Protein AF-A0A6G1BPJ6-F1 (afdb_monomer_lite)

Structure (mmCIF, N/CA/C/O backbone):
data_AF-A0A6G1BPJ6-F1
#
_entry.id   AF-A0A6G1BPJ6-F1
#
loop_
_atom_site.group_PDB
_atom_site.id
_atom_site.type_symbol
_atom_site.label_atom_id
_atom_site.label_alt_id
_atom_site.label_comp_id
_atom_site.label_asym_id
_atom_site.label_entity_id
_atom_site.label_seq_id
_atom_site.pdbx_PDB_ins_code
_atom_site.Cartn_x
_atom_site.Cartn_y
_atom_site.Cartn_z
_atom_site.occupancy
_atom_site.B_iso_or_equiv
_atom_site.auth_seq_id
_atom_site.auth_comp_id
_atom_site.auth_asym_id
_atom_site.auth_atom_id
_atom_site.pdbx_PDB_model_num
ATOM 1 N N . MET A 1 1 ? -16.884 3.163 13.802 1.00 83.31 1 MET A N 1
ATOM 2 C CA . MET A 1 1 ? -15.772 2.235 14.103 1.00 83.31 1 MET A CA 1
ATOM 3 C C . MET A 1 1 ? -15.617 1.092 13.103 1.00 83.31 1 MET A C 1
ATOM 5 O O . MET A 1 1 ? -14.625 1.122 12.394 1.00 83.31 1 MET A O 1
ATOM 9 N N . GLU A 1 2 ? -16.565 0.149 12.972 1.00 87.25 2 GLU A N 1
ATOM 10 C CA . GLU A 1 2 ? -16.477 -0.974 12.000 1.00 87.25 2 GLU A CA 1
ATOM 11 C C . GLU A 1 2 ? -16.181 -0.512 10.564 1.00 87.25 2 GLU A C 1
ATOM 13 O O . GLU A 1 2 ? -15.333 -1.070 9.878 1.00 87.25 2 GLU A O 1
ATOM 18 N N . VAL A 1 3 ? -16.818 0.582 10.131 1.00 90.94 3 VAL A N 1
ATOM 19 C CA . VAL A 1 3 ? -16.578 1.186 8.810 1.00 90.94 3 VAL A CA 1
ATOM 20 C C . VAL A 1 3 ? -15.139 1.697 8.663 1.00 90.94 3 VAL A C 1
ATOM 22 O O . VAL A 1 3 ? -14.524 1.495 7.621 1.00 90.94 3 VAL A O 1
ATOM 25 N N . ALA A 1 4 ? -14.588 2.349 9.693 1.00 92.75 4 ALA A N 1
ATOM 26 C CA . ALA A 1 4 ? -13.222 2.875 9.663 1.00 92.75 4 ALA A CA 1
ATOM 27 C C . ALA A 1 4 ? -12.191 1.738 9.662 1.00 92.75 4 ALA A C 1
ATOM 29 O O . ALA A 1 4 ? -11.256 1.769 8.866 1.00 92.75 4 ALA A O 1
ATOM 30 N N . PHE A 1 5 ? -12.414 0.712 10.489 1.00 94.62 5 PHE A N 1
ATOM 31 C CA . PHE A 1 5 ? -11.614 -0.511 10.509 1.00 94.62 5 PHE A CA 1
ATOM 32 C C . PHE A 1 5 ? -11.625 -1.211 9.145 1.00 94.62 5 PHE A C 1
ATOM 34 O O . PHE A 1 5 ? -10.567 -1.450 8.570 1.00 94.62 5 PHE A O 1
ATOM 41 N N . GLY A 1 6 ? -12.813 -1.481 8.593 1.00 95.12 6 GLY A N 1
ATOM 42 C CA . GLY A 1 6 ? -12.955 -2.160 7.306 1.00 95.12 6 GLY A CA 1
ATOM 43 C C . GLY A 1 6 ? -12.334 -1.371 6.153 1.00 95.12 6 GLY A C 1
ATOM 44 O O . GLY A 1 6 ? -11.673 -1.952 5.296 1.00 95.12 6 GLY A O 1
ATOM 45 N N . ALA A 1 7 ? -12.478 -0.042 6.160 1.00 96.50 7 ALA A N 1
ATOM 46 C CA . ALA A 1 7 ? -11.843 0.814 5.167 1.00 96.50 7 ALA A CA 1
ATOM 47 C C . ALA A 1 7 ? -10.310 0.786 5.280 1.00 96.50 7 ALA A C 1
ATOM 49 O O . ALA A 1 7 ? -9.641 0.630 4.265 1.00 96.50 7 ALA A O 1
ATOM 50 N N . ALA A 1 8 ? -9.750 0.902 6.488 1.00 97.31 8 ALA A N 1
ATOM 51 C CA . ALA A 1 8 ? -8.304 0.811 6.693 1.00 97.31 8 ALA A CA 1
ATOM 52 C C . ALA A 1 8 ? -7.762 -0.558 6.257 1.00 97.31 8 ALA A C 1
ATOM 54 O O . ALA A 1 8 ? -6.786 -0.622 5.516 1.00 97.31 8 ALA A O 1
ATOM 55 N N . GLN A 1 9 ? -8.439 -1.644 6.645 1.00 97.06 9 GLN A N 1
ATOM 56 C CA . GLN A 1 9 ? -8.060 -3.001 6.260 1.00 97.06 9 GLN A CA 1
ATOM 57 C C . GLN A 1 9 ? -8.054 -3.198 4.750 1.00 97.06 9 GLN A C 1
ATOM 59 O O . GLN A 1 9 ? -7.098 -3.752 4.213 1.00 97.06 9 GLN A O 1
ATOM 64 N N . TRP A 1 10 ? -9.081 -2.711 4.057 1.00 97.94 10 TRP A N 1
ATOM 65 C CA . TRP A 1 10 ? -9.145 -2.828 2.607 1.00 97.94 10 TRP A CA 1
ATOM 66 C C . TRP A 1 10 ? -7.999 -2.083 1.906 1.00 97.94 10 TRP A C 1
ATOM 68 O O . TRP A 1 10 ? -7.352 -2.670 1.041 1.00 97.94 10 TRP A O 1
ATOM 78 N N . VAL A 1 11 ? -7.705 -0.833 2.294 1.00 98.38 11 VAL A N 1
ATOM 79 C CA . VAL A 1 11 ? -6.631 -0.053 1.645 1.00 98.38 11 VAL A CA 1
ATOM 80 C C . VAL A 1 11 ? -5.253 -0.640 1.950 1.00 98.38 11 VAL A C 1
ATOM 82 O O . VAL A 1 11 ? -4.440 -0.754 1.044 1.00 98.38 11 VAL A O 1
ATOM 85 N N . VAL A 1 12 ? -4.987 -1.072 3.189 1.00 98.50 12 VAL A N 1
ATOM 86 C CA . VAL A 1 12 ? -3.705 -1.715 3.540 1.00 98.50 12 VAL A CA 1
ATOM 87 C C . VAL A 1 12 ? -3.492 -2.990 2.721 1.00 98.50 12 VAL A C 1
ATOM 89 O O . VAL A 1 12 ? -2.415 -3.190 2.161 1.00 98.50 12 VAL A O 1
ATOM 92 N N . SER A 1 13 ? -4.526 -3.829 2.595 1.00 97.75 13 SER A N 1
ATOM 93 C CA . SER A 1 13 ? -4.467 -5.029 1.754 1.00 97.75 13 SER A CA 1
ATOM 94 C C . SER A 1 13 ? -4.242 -4.696 0.277 1.00 97.75 13 SER A C 1
ATOM 96 O O . SER A 1 13 ? -3.507 -5.414 -0.397 1.00 97.75 13 SER A O 1
ATOM 98 N N . ARG A 1 14 ? -4.848 -3.614 -0.233 1.00 97.12 14 ARG A N 1
ATOM 99 C CA . ARG A 1 14 ? -4.633 -3.151 -1.610 1.00 97.12 14 ARG A CA 1
ATOM 100 C C . ARG A 1 14 ? -3.193 -2.681 -1.829 1.00 97.12 14 ARG A C 1
ATOM 102 O O . ARG A 1 14 ? -2.556 -3.183 -2.747 1.00 97.12 14 ARG A O 1
ATOM 109 N N . ALA A 1 15 ? -2.679 -1.805 -0.966 1.00 97.75 15 ALA A N 1
ATOM 110 C CA . ALA A 1 15 ? -1.332 -1.247 -1.084 1.00 97.75 15 ALA A CA 1
ATOM 111 C C . ALA A 1 15 ? -0.240 -2.330 -1.007 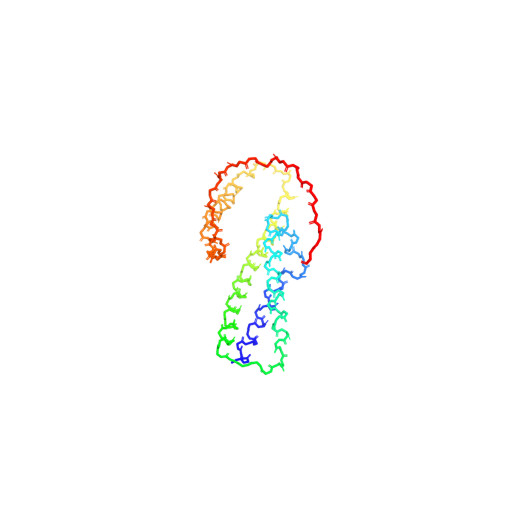1.00 97.75 15 ALA A C 1
ATOM 113 O O . ALA A 1 15 ? 0.847 -2.174 -1.550 1.00 97.75 15 ALA A O 1
ATOM 114 N N . LEU A 1 16 ? -0.512 -3.470 -0.363 1.00 97.31 16 LEU A N 1
ATOM 115 C CA . LEU A 1 16 ? 0.394 -4.623 -0.391 1.00 97.31 16 LEU A CA 1
ATOM 116 C C . LEU A 1 16 ? 0.497 -5.290 -1.771 1.00 97.31 16 LEU A C 1
ATOM 118 O O . LEU A 1 16 ? 1.498 -5.954 -2.037 1.00 97.31 16 LEU A O 1
ATOM 122 N N . GLY A 1 17 ? -0.495 -5.122 -2.648 1.00 95.31 17 GLY A N 1
ATOM 123 C CA . GLY A 1 17 ? -0.575 -5.775 -3.955 1.00 95.31 17 GLY A CA 1
ATOM 124 C C . GLY A 1 17 ? 0.724 -5.674 -4.764 1.00 95.31 17 GLY A C 1
ATOM 125 O O . GLY A 1 17 ? 1.369 -6.707 -4.962 1.00 95.31 17 GLY A O 1
ATOM 126 N N . PRO A 1 18 ? 1.181 -4.464 -5.141 1.00 92.75 18 PRO A N 1
ATOM 127 C CA . PRO A 1 18 ? 2.372 -4.288 -5.980 1.00 92.75 18 PRO A CA 1
ATOM 128 C C . PRO A 1 18 ? 3.669 -4.848 -5.379 1.00 92.75 18 PRO A C 1
ATOM 130 O O . PRO A 1 18 ? 4.617 -5.143 -6.096 1.00 92.75 18 PRO A O 1
ATOM 133 N N . VAL A 1 19 ? 3.741 -5.004 -4.054 1.00 94.19 19 VAL A N 1
ATOM 134 C CA . VAL A 1 19 ? 4.947 -5.463 -3.343 1.00 94.19 19 VAL A CA 1
ATOM 135 C C . VAL A 1 19 ? 4.846 -6.906 -2.849 1.00 94.19 19 VAL A C 1
ATOM 137 O O . VAL A 1 19 ? 5.698 -7.351 -2.081 1.00 94.19 19 VAL A O 1
ATOM 140 N N . THR A 1 20 ? 3.821 -7.660 -3.250 1.00 91.62 20 THR A N 1
ATOM 141 C CA . THR A 1 20 ? 3.648 -9.065 -2.830 1.00 91.62 20 THR A CA 1
ATOM 142 C C . THR A 1 20 ? 4.051 -10.085 -3.887 1.00 91.62 20 THR A C 1
ATOM 144 O O . THR A 1 20 ? 4.461 -11.183 -3.514 1.00 91.62 20 THR A O 1
ATOM 147 N N . ASP A 1 21 ? 4.012 -9.736 -5.173 1.00 87.50 21 ASP A N 1
ATOM 148 C CA . ASP A 1 21 ? 4.400 -10.637 -6.268 1.00 87.50 21 ASP A CA 1
ATOM 149 C C . ASP A 1 21 ? 5.922 -10.696 -6.524 1.00 87.50 21 ASP A C 1
ATOM 151 O O . ASP A 1 21 ? 6.406 -11.566 -7.248 1.00 87.50 21 ASP A O 1
ATOM 155 N N . GLY A 1 22 ? 6.683 -9.788 -5.904 1.00 88.88 22 GLY A N 1
ATOM 156 C CA . GLY A 1 22 ? 8.138 -9.684 -6.011 1.00 88.88 22 GLY A CA 1
ATOM 157 C C . GLY A 1 22 ? 8.651 -8.991 -7.278 1.00 88.88 22 GLY A C 1
ATOM 158 O O . GLY A 1 22 ? 9.848 -8.708 -7.361 1.00 88.88 22 GLY A O 1
ATOM 159 N N . VAL A 1 23 ? 7.788 -8.669 -8.246 1.00 92.88 23 VAL A N 1
ATOM 160 C CA . VAL A 1 23 ? 8.186 -8.056 -9.522 1.00 92.88 23 VAL A CA 1
ATOM 161 C C . VAL A 1 23 ? 8.654 -6.621 -9.295 1.00 92.88 23 VAL A C 1
ATOM 163 O O . VAL A 1 23 ? 9.755 -6.248 -9.715 1.00 92.88 23 VAL A O 1
ATOM 166 N N . LEU A 1 24 ? 7.864 -5.828 -8.566 1.00 93.69 24 LEU A N 1
ATOM 167 C CA . LEU A 1 24 ? 8.245 -4.463 -8.204 1.00 93.69 24 LEU A CA 1
ATOM 168 C C . LEU A 1 24 ? 9.475 -4.438 -7.290 1.00 93.69 24 LEU A C 1
ATOM 170 O O . LEU A 1 24 ? 10.343 -3.579 -7.437 1.00 93.69 24 LEU A O 1
ATOM 174 N N . GLU A 1 25 ? 9.593 -5.402 -6.374 1.00 92.25 25 GLU A N 1
ATOM 175 C CA . GLU A 1 25 ? 10.734 -5.508 -5.457 1.00 92.25 25 GLU A CA 1
ATOM 176 C C . GLU A 1 25 ? 12.046 -5.793 -6.199 1.00 92.25 25 GLU A C 1
ATOM 178 O O . GLU A 1 25 ? 13.071 -5.174 -5.897 1.00 92.25 25 GLU A O 1
ATOM 183 N N . ALA A 1 26 ? 12.020 -6.687 -7.191 1.00 93.12 26 ALA A N 1
ATOM 184 C CA . ALA A 1 26 ? 13.182 -6.994 -8.020 1.00 93.12 26 ALA A CA 1
ATOM 185 C C . ALA A 1 26 ? 13.641 -5.765 -8.820 1.00 93.12 26 ALA A C 1
ATOM 187 O O . ALA A 1 26 ? 14.826 -5.423 -8.800 1.00 93.12 26 ALA A O 1
ATOM 188 N N . TRP A 1 27 ? 12.704 -5.052 -9.451 1.00 94.44 27 TRP A N 1
ATOM 189 C CA . TRP A 1 27 ? 13.011 -3.814 -10.172 1.00 94.44 27 TRP A CA 1
ATOM 190 C C . TRP A 1 27 ? 13.529 -2.708 -9.238 1.00 94.44 27 TRP A C 1
ATOM 192 O O . TRP A 1 27 ? 14.517 -2.028 -9.528 1.00 94.44 27 TRP A O 1
ATOM 202 N N . ALA A 1 28 ? 12.920 -2.551 -8.063 1.00 92.50 28 ALA A N 1
ATOM 203 C CA . ALA A 1 28 ? 13.367 -1.579 -7.074 1.00 92.50 28 ALA A CA 1
ATOM 204 C C . ALA A 1 28 ? 14.794 -1.871 -6.580 1.00 92.50 28 ALA A C 1
ATOM 206 O O . ALA A 1 28 ? 15.564 -0.935 -6.328 1.00 92.50 28 ALA A O 1
ATOM 207 N N . ALA A 1 29 ? 15.172 -3.149 -6.462 1.00 92.12 29 ALA A N 1
ATOM 208 C CA . ALA A 1 29 ? 16.524 -3.559 -6.096 1.00 92.12 29 ALA A CA 1
ATOM 209 C C . ALA A 1 29 ? 17.567 -3.117 -7.138 1.00 92.12 29 ALA A C 1
ATOM 211 O O . ALA A 1 29 ? 18.623 -2.612 -6.747 1.00 92.12 29 ALA A O 1
ATOM 212 N N . SER A 1 30 ? 17.261 -3.200 -8.438 1.00 88.19 30 SER A N 1
ATOM 213 C CA . SER A 1 30 ? 18.123 -2.653 -9.500 1.00 88.19 30 SER A CA 1
ATOM 214 C C . SER A 1 30 ? 18.118 -1.119 -9.563 1.00 88.19 30 SER A C 1
ATOM 216 O O . SER A 1 30 ? 19.122 -0.515 -9.937 1.00 88.19 30 SER A O 1
ATOM 218 N N . SER A 1 31 ? 17.040 -0.469 -9.115 1.00 83.31 31 SER A N 1
ATOM 219 C CA . SER A 1 31 ? 16.841 0.990 -9.198 1.00 83.31 31 SER A CA 1
ATOM 220 C C . SER A 1 31 ? 17.306 1.778 -7.963 1.00 83.31 31 SER A C 1
ATOM 222 O O . SER A 1 31 ? 16.961 2.949 -7.804 1.00 83.31 31 SER A O 1
ATOM 224 N N . LYS A 1 32 ? 18.104 1.167 -7.071 1.00 88.69 32 LYS A N 1
ATOM 225 C CA . LYS A 1 32 ? 18.564 1.745 -5.781 1.00 88.69 32 LYS A CA 1
ATOM 226 C C . LYS A 1 32 ? 17.431 2.116 -4.809 1.00 88.69 32 LYS A C 1
ATOM 228 O O . LYS A 1 32 ? 17.668 2.835 -3.839 1.00 88.69 32 LYS A O 1
ATOM 233 N N . LEU A 1 33 ? 16.220 1.611 -5.040 1.00 93.00 33 LEU A N 1
ATOM 234 C CA . LEU A 1 33 ? 15.045 1.809 -4.185 1.00 93.00 33 LEU A CA 1
ATOM 235 C C . LEU A 1 33 ? 14.777 0.609 -3.266 1.00 93.00 33 LEU A C 1
ATOM 237 O O . LEU A 1 33 ? 13.977 0.723 -2.342 1.00 93.00 33 LEU A O 1
ATOM 241 N N . GLY A 1 34 ? 15.468 -0.517 -3.475 1.00 92.50 34 GLY A N 1
ATOM 242 C CA . GLY A 1 34 ? 15.246 -1.783 -2.768 1.00 92.50 34 GLY A CA 1
ATOM 243 C C . GLY A 1 34 ? 15.080 -1.658 -1.246 1.00 92.50 34 GLY A C 1
ATOM 244 O O . GLY A 1 34 ? 14.069 -2.128 -0.725 1.00 92.50 34 GLY A O 1
ATOM 245 N N . PRO A 1 35 ? 15.998 -0.999 -0.506 1.00 94.94 35 PRO A N 1
ATOM 246 C CA . PRO A 1 35 ? 15.846 -0.827 0.940 1.00 94.94 35 PRO A CA 1
ATOM 247 C C . PRO A 1 35 ? 14.567 -0.083 1.349 1.00 94.94 35 PRO A C 1
ATOM 249 O O . PRO A 1 35 ? 13.936 -0.472 2.329 1.00 94.94 35 PRO A O 1
ATOM 252 N N . ASN A 1 36 ? 14.162 0.939 0.588 1.00 95.50 36 ASN A N 1
ATOM 253 C CA . ASN A 1 36 ? 12.968 1.734 0.878 1.00 95.50 36 ASN A CA 1
ATO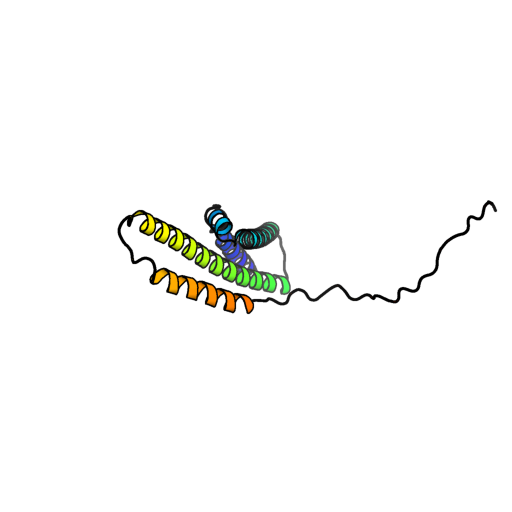M 254 C C . ASN A 1 36 ? 11.690 0.928 0.626 1.00 95.50 36 ASN A C 1
ATOM 256 O O . ASN A 1 36 ? 10.794 0.936 1.463 1.00 95.50 36 ASN A O 1
ATOM 260 N N . ILE A 1 37 ? 11.626 0.185 -0.484 1.00 96.06 37 ILE A N 1
ATOM 261 C CA . ILE A 1 37 ? 10.470 -0.669 -0.802 1.00 96.06 37 ILE A CA 1
ATOM 262 C C . ILE A 1 37 ? 10.339 -1.810 0.197 1.00 96.06 37 ILE A C 1
ATOM 264 O O . ILE A 1 37 ? 9.239 -2.086 0.671 1.00 96.06 37 ILE A O 1
ATOM 268 N N . ARG A 1 38 ? 11.460 -2.410 0.612 1.00 95.75 38 ARG A N 1
ATOM 269 C CA . ARG A 1 38 ? 11.448 -3.425 1.669 1.00 95.75 38 ARG A CA 1
ATOM 270 C C . ARG A 1 38 ? 10.921 -2.865 2.991 1.00 95.75 38 ARG A C 1
ATOM 272 O O . ARG A 1 38 ? 10.153 -3.543 3.667 1.00 95.75 38 ARG A O 1
ATOM 279 N N . ALA A 1 39 ? 11.336 -1.653 3.365 1.00 97.31 39 ALA A N 1
ATOM 280 C CA . ALA A 1 39 ? 10.853 -0.996 4.576 1.00 97.31 39 ALA A CA 1
ATOM 281 C C . ALA A 1 39 ? 9.348 -0.699 4.491 1.00 97.31 39 ALA A C 1
ATOM 283 O O . ALA A 1 39 ? 8.608 -1.085 5.388 1.00 97.31 39 ALA A O 1
ATOM 284 N N . LEU A 1 40 ? 8.882 -0.111 3.384 1.00 97.56 40 LEU A N 1
ATOM 285 C CA . LEU A 1 40 ? 7.464 0.193 3.177 1.00 97.56 40 LEU A CA 1
ATOM 286 C C . LEU A 1 40 ? 6.588 -1.069 3.210 1.00 97.56 40 LEU A C 1
ATOM 288 O O . LEU A 1 40 ? 5.564 -1.092 3.889 1.00 97.56 40 LEU A O 1
ATOM 292 N N . LYS A 1 41 ? 7.020 -2.147 2.546 1.00 97.88 41 LYS A N 1
ATOM 293 C CA . LYS A 1 41 ? 6.342 -3.450 2.603 1.00 97.88 41 LYS A CA 1
ATOM 294 C C . LYS A 1 41 ? 6.236 -3.974 4.033 1.00 97.88 41 LYS A C 1
ATOM 296 O O . LYS A 1 41 ? 5.190 -4.490 4.415 1.00 97.88 41 LYS A O 1
ATOM 301 N N . LEU A 1 42 ? 7.303 -3.853 4.826 1.00 98.19 42 LEU A N 1
ATOM 302 C CA . LEU A 1 42 ? 7.298 -4.311 6.213 1.00 98.19 42 LEU A CA 1
ATOM 303 C C . LEU A 1 42 ? 6.304 -3.518 7.075 1.00 98.19 42 LEU A C 1
ATOM 305 O O . LEU A 1 42 ? 5.579 -4.128 7.856 1.00 98.19 42 LEU A O 1
ATOM 309 N N . GLU A 1 43 ? 6.226 -2.197 6.899 1.00 98.19 43 GLU A N 1
ATOM 310 C CA . GLU A 1 43 ? 5.243 -1.348 7.589 1.00 98.19 43 GLU A CA 1
ATOM 311 C C . GLU A 1 43 ? 3.801 -1.726 7.217 1.00 98.19 43 GLU A C 1
ATOM 313 O O . GLU A 1 43 ? 2.954 -1.906 8.094 1.00 98.19 43 GLU A O 1
ATOM 318 N N . LEU A 1 44 ? 3.524 -1.941 5.926 1.00 98.31 44 LEU A N 1
ATOM 319 C CA . LEU A 1 44 ? 2.206 -2.379 5.458 1.00 98.31 44 LEU A CA 1
ATOM 320 C C . LEU A 1 44 ? 1.831 -3.770 5.997 1.00 98.31 44 LEU A C 1
ATOM 322 O O . LEU A 1 44 ? 0.700 -3.976 6.438 1.00 98.31 44 LEU A O 1
ATOM 326 N N . LEU A 1 45 ? 2.776 -4.717 6.029 1.00 98.38 45 LEU A N 1
ATOM 327 C CA . LEU A 1 45 ? 2.567 -6.041 6.629 1.00 98.38 45 LEU A CA 1
ATOM 328 C C . LEU A 1 45 ? 2.321 -5.953 8.139 1.00 98.38 45 LEU A C 1
ATOM 330 O O . LEU A 1 45 ? 1.469 -6.671 8.663 1.00 98.38 45 LEU A O 1
ATOM 334 N N . CYS A 1 46 ? 3.037 -5.072 8.841 1.00 98.12 46 CYS A N 1
ATOM 335 C CA . CYS A 1 46 ? 2.831 -4.823 10.265 1.00 98.12 46 CYS A CA 1
ATOM 336 C C . CYS A 1 46 ? 1.414 -4.293 10.525 1.00 98.12 46 CYS A C 1
ATOM 338 O O . CYS A 1 46 ? 0.685 -4.838 11.358 1.00 98.12 46 CYS A O 1
ATOM 340 N N . ALA A 1 47 ? 0.983 -3.291 9.754 1.00 98.06 47 ALA A N 1
ATOM 341 C CA . ALA A 1 47 ? -0.371 -2.755 9.822 1.00 98.06 47 ALA A CA 1
ATOM 342 C C . ALA A 1 47 ? -1.436 -3.826 9.537 1.00 98.06 47 ALA A C 1
ATOM 344 O O . ALA A 1 47 ? -2.389 -3.961 10.308 1.00 98.06 47 ALA A O 1
ATOM 345 N N . GLN A 1 48 ? -1.252 -4.622 8.479 1.00 98.06 48 GLN A N 1
ATOM 346 C CA . GLN A 1 48 ? -2.154 -5.719 8.126 1.00 98.06 48 GLN A CA 1
ATOM 347 C C . GLN A 1 48 ? -2.256 -6.743 9.264 1.00 98.06 48 GLN A C 1
ATOM 349 O O . GLN A 1 48 ? -3.358 -7.096 9.678 1.00 98.06 48 GLN A O 1
ATOM 354 N N . GLY A 1 49 ? -1.120 -7.159 9.833 1.00 97.44 49 GLY A N 1
ATOM 355 C CA . GLY A 1 49 ? -1.080 -8.097 10.954 1.00 97.44 49 GLY A CA 1
ATOM 356 C C . GLY A 1 49 ? -1.787 -7.568 12.205 1.00 97.44 49 GLY A C 1
ATOM 357 O O . GLY A 1 49 ? -2.515 -8.312 12.863 1.00 97.44 49 GLY A O 1
ATOM 358 N N . MET A 1 50 ? -1.639 -6.276 12.518 1.00 95.50 50 MET A N 1
ATOM 359 C CA . MET A 1 50 ? -2.365 -5.643 13.628 1.00 95.50 50 MET A CA 1
ATOM 360 C C . MET A 1 50 ? -3.878 -5.592 13.382 1.00 95.50 50 MET A C 1
ATOM 362 O O . MET A 1 50 ? -4.658 -5.860 14.299 1.00 95.50 50 MET A O 1
ATOM 366 N N . LEU A 1 51 ? -4.303 -5.280 12.156 1.00 95.19 51 LEU A N 1
ATOM 367 C CA . LEU A 1 51 ? -5.717 -5.267 11.775 1.00 95.19 51 LEU A CA 1
ATOM 368 C C . LEU A 1 51 ? -6.329 -6.672 11.836 1.00 95.19 51 LEU A C 1
ATOM 370 O O . LEU A 1 51 ? -7.420 -6.845 12.378 1.00 95.19 51 LEU A O 1
ATOM 374 N N . ASP A 1 52 ? -5.611 -7.687 11.359 1.00 94.88 52 ASP A N 1
ATOM 375 C CA . ASP A 1 52 ? -6.053 -9.080 11.430 1.00 94.88 52 ASP A CA 1
ATOM 376 C C . ASP A 1 52 ? -6.117 -9.5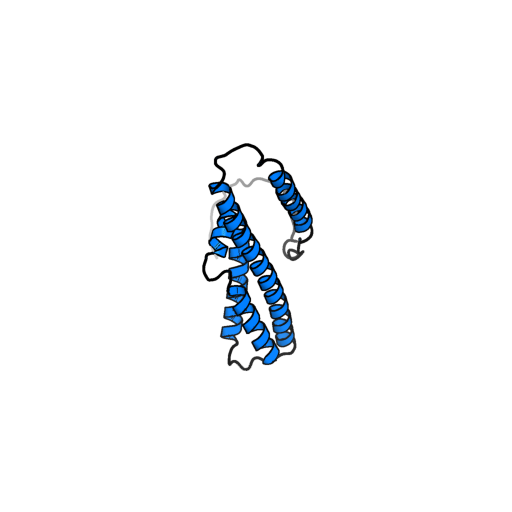87 12.876 1.00 94.88 52 ASP A C 1
ATOM 378 O O . ASP A 1 52 ? -7.049 -10.306 13.234 1.00 94.88 52 ASP A O 1
ATOM 382 N N . TYR A 1 53 ? -5.198 -9.148 13.742 1.00 91.38 53 TYR A N 1
ATOM 383 C CA . TYR A 1 53 ? -5.250 -9.440 15.176 1.00 91.38 53 TYR A CA 1
ATOM 384 C C . TYR A 1 53 ? -6.448 -8.783 15.881 1.00 91.38 53 TYR A C 1
ATOM 386 O O . TYR A 1 53 ? -7.040 -9.380 16.788 1.00 91.38 53 TYR A O 1
ATOM 394 N N . ALA A 1 54 ? -6.798 -7.556 15.487 1.00 89.25 54 ALA A N 1
ATOM 395 C CA . ALA A 1 54 ? -7.940 -6.817 16.021 1.00 89.25 54 ALA A CA 1
ATOM 396 C C . ALA A 1 54 ? -9.290 -7.360 15.520 1.00 89.25 54 ALA A C 1
ATOM 398 O O . ALA A 1 54 ? -10.328 -7.100 16.132 1.00 89.25 54 ALA A O 1
ATOM 399 N N . ARG A 1 55 ? -9.291 -8.137 14.434 1.00 88.31 55 ARG A N 1
ATOM 400 C CA . ARG A 1 55 ? -10.501 -8.668 13.807 1.00 88.31 55 ARG A CA 1
ATOM 401 C C . ARG A 1 55 ? -11.311 -9.533 14.772 1.00 88.31 55 ARG A C 1
ATOM 403 O O . ARG A 1 55 ? -10.795 -10.459 15.392 1.00 88.31 55 ARG A O 1
ATOM 410 N N . GLY A 1 56 ? -12.609 -9.244 14.877 1.00 83.12 56 GLY A N 1
ATOM 411 C CA . GLY A 1 56 ? -13.535 -9.999 15.727 1.00 83.12 56 GLY A CA 1
ATOM 412 C C . GLY A 1 56 ? -13.333 -9.791 17.232 1.00 83.12 56 GLY A C 1
ATOM 413 O O . GLY A 1 56 ? -14.015 -10.436 18.027 1.00 83.12 56 GLY A O 1
ATOM 414 N N . ARG A 1 57 ? -12.422 -8.897 17.638 1.00 86.38 57 ARG A N 1
ATOM 415 C CA . ARG A 1 57 ? -12.290 -8.457 19.028 1.00 86.38 57 ARG A CA 1
ATOM 416 C C . ARG A 1 57 ? -13.168 -7.233 19.254 1.00 86.38 57 ARG A C 1
ATOM 418 O O . ARG A 1 57 ? -13.206 -6.331 18.424 1.00 86.38 57 ARG A O 1
ATOM 425 N N . ASP A 1 58 ? -13.822 -7.173 20.410 1.00 82.62 58 ASP A N 1
ATOM 426 C CA . ASP A 1 58 ? -14.599 -6.000 20.813 1.00 82.62 58 ASP A CA 1
ATOM 427 C C . ASP A 1 58 ? -13.666 -4.888 21.319 1.00 82.62 58 ASP A C 1
ATOM 429 O O . ASP A 1 58 ? -13.507 -4.677 22.520 1.00 82.62 58 ASP A O 1
ATOM 433 N N . ILE A 1 59 ? -12.969 -4.222 20.394 1.00 77.12 59 ILE A N 1
ATOM 434 C CA . ILE A 1 59 ? -12.060 -3.115 20.705 1.00 77.12 59 ILE A CA 1
ATOM 435 C C . ILE A 1 59 ? -12.769 -1.808 20.368 1.00 77.12 59 ILE A C 1
ATOM 437 O O . ILE A 1 59 ? -13.106 -1.559 19.213 1.00 77.12 59 ILE A O 1
ATOM 441 N N . ARG A 1 60 ? -12.996 -0.963 21.380 1.00 85.25 60 ARG A N 1
ATOM 442 C CA . ARG A 1 60 ? -13.710 0.310 21.229 1.00 85.25 60 ARG A CA 1
ATOM 443 C C . ARG A 1 60 ? -12.929 1.475 21.822 1.00 85.25 60 ARG A C 1
ATOM 445 O O . ARG A 1 60 ? -12.415 1.386 22.930 1.00 85.25 60 ARG A O 1
ATOM 452 N N . GLY A 1 61 ? -12.899 2.594 21.107 1.00 89.25 61 GLY A N 1
ATOM 453 C CA . GLY A 1 61 ? -12.439 3.885 21.615 1.00 89.25 61 GLY A CA 1
ATOM 454 C C . GLY A 1 61 ? -12.336 4.940 20.515 1.00 89.25 61 GLY A C 1
ATOM 455 O O . GLY A 1 61 ? -11.933 4.630 19.399 1.00 89.25 61 GLY A O 1
ATOM 456 N N . LEU A 1 62 ? -12.661 6.198 20.830 1.00 91.25 62 LEU A N 1
ATOM 457 C CA . LEU A 1 62 ? -12.567 7.311 19.871 1.00 91.25 62 LEU A CA 1
ATOM 458 C C . LEU A 1 62 ? -11.137 7.498 19.337 1.00 91.25 62 LEU A C 1
ATOM 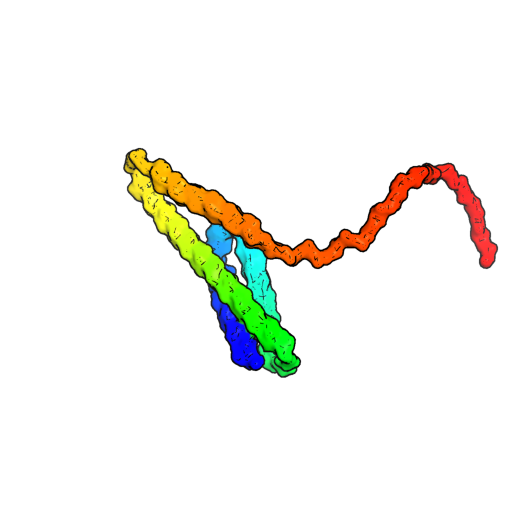460 O O . LEU A 1 62 ? -10.944 7.741 18.151 1.00 91.25 62 LEU A O 1
ATOM 464 N N . ALA A 1 63 ? -10.129 7.311 20.194 1.00 92.88 63 ALA A N 1
ATOM 465 C CA . ALA A 1 63 ? -8.725 7.351 19.785 1.00 92.88 63 ALA A CA 1
ATOM 466 C C . ALA A 1 63 ? -8.386 6.250 18.767 1.00 92.88 63 ALA A C 1
ATOM 468 O O . ALA A 1 63 ? -7.648 6.491 17.818 1.00 92.88 63 ALA A O 1
ATOM 469 N N . LEU A 1 64 ? -8.960 5.055 18.927 1.00 91.94 64 LEU A N 1
ATOM 470 C CA . LEU A 1 64 ? -8.751 3.951 17.994 1.00 91.94 64 LEU A CA 1
ATOM 471 C C . LEU A 1 64 ? -9.414 4.219 16.639 1.00 91.94 64 LEU A C 1
ATOM 473 O O . LEU A 1 64 ? -8.830 3.935 15.599 1.00 91.94 64 LEU A O 1
ATOM 477 N N . GLU A 1 65 ? -10.609 4.806 16.638 1.00 91.75 65 GLU A N 1
ATOM 478 C CA . GLU A 1 65 ? -11.269 5.227 15.400 1.00 91.75 65 GLU A CA 1
ATOM 479 C C . GLU A 1 65 ? -10.440 6.269 14.636 1.00 91.75 65 GLU A C 1
ATOM 481 O O . GLU A 1 65 ? -10.291 6.155 13.419 1.00 91.75 65 GLU A O 1
ATOM 486 N N . GLN A 1 66 ? -9.825 7.219 15.349 1.00 94.62 66 GLN A N 1
ATOM 487 C CA . GLN A 1 66 ? -8.895 8.177 14.752 1.00 94.62 66 GLN A CA 1
ATOM 488 C C . GLN A 1 66 ? -7.631 7.498 14.199 1.00 94.62 66 GLN A C 1
ATOM 490 O O . GLN A 1 66 ? -7.166 7.868 13.123 1.00 94.62 66 GLN A O 1
ATOM 495 N N . LEU A 1 67 ? -7.093 6.484 14.886 1.00 95.50 67 LEU A N 1
ATOM 496 C CA . LEU A 1 67 ? -5.949 5.711 14.389 1.00 95.50 67 LEU A CA 1
ATOM 497 C C . LEU A 1 67 ? -6.287 4.928 13.115 1.00 95.50 67 LEU A C 1
ATOM 499 O O . LEU A 1 67 ? -5.468 4.890 12.203 1.00 95.50 67 LEU A O 1
ATOM 503 N N . PHE A 1 68 ? -7.484 4.343 13.002 1.00 95.38 68 PHE A N 1
ATOM 504 C CA . PHE A 1 68 ? -7.908 3.694 11.755 1.00 95.38 68 PHE A CA 1
ATOM 505 C C . PHE A 1 68 ? -8.055 4.691 10.607 1.00 95.38 68 PHE A C 1
ATOM 507 O O . PHE A 1 68 ? -7.695 4.376 9.472 1.00 95.38 68 PHE A O 1
ATOM 514 N N . LEU A 1 69 ? -8.558 5.894 10.891 1.00 96.12 69 LEU A N 1
ATOM 515 C CA . LEU A 1 69 ? -8.632 6.957 9.897 1.00 96.12 69 LEU A CA 1
ATOM 516 C C . LEU A 1 69 ? -7.233 7.346 9.399 1.00 96.12 69 LEU A C 1
ATOM 518 O O . LEU A 1 69 ? -7.016 7.383 8.190 1.00 96.12 69 LEU A O 1
ATOM 522 N N . GLU A 1 70 ? -6.287 7.565 10.312 1.00 97.75 70 GLU A N 1
ATOM 523 C CA . GLU A 1 70 ? -4.905 7.917 9.972 1.00 97.75 70 GLU A CA 1
ATOM 524 C C . GLU A 1 70 ? -4.201 6.796 9.201 1.00 97.75 70 GLU A C 1
ATOM 526 O O . GLU A 1 70 ? -3.602 7.037 8.154 1.00 97.75 70 GLU A O 1
ATOM 531 N N . LEU A 1 71 ? -4.349 5.548 9.656 1.00 98.00 71 LEU A N 1
ATOM 532 C CA . LEU A 1 71 ? -3.805 4.384 8.965 1.00 98.00 71 LEU A CA 1
ATOM 533 C C . LEU A 1 71 ? -4.335 4.290 7.533 1.00 98.00 71 LEU A C 1
ATOM 535 O O . LEU A 1 71 ? -3.573 4.020 6.612 1.00 98.00 71 LEU A O 1
ATOM 539 N N . ARG A 1 72 ? -5.629 4.553 7.327 1.00 97.94 72 ARG A N 1
ATOM 540 C CA . ARG A 1 72 ? -6.225 4.582 5.990 1.00 97.94 72 ARG A CA 1
ATOM 541 C C . ARG A 1 72 ? -5.600 5.668 5.112 1.00 97.94 72 ARG A C 1
ATOM 543 O O . ARG A 1 72 ? -5.343 5.411 3.943 1.00 97.94 72 ARG A O 1
ATOM 550 N N . HIS A 1 73 ? -5.362 6.865 5.648 1.00 98.38 73 HIS A N 1
ATOM 551 C CA . HIS A 1 73 ? -4.712 7.946 4.899 1.00 98.38 73 HIS A CA 1
ATOM 552 C C . HIS A 1 73 ? -3.279 7.588 4.499 1.00 98.38 73 HIS A C 1
ATOM 554 O O . HIS A 1 73 ? -2.907 7.774 3.342 1.00 98.38 73 HIS A O 1
ATOM 560 N N . LEU A 1 74 ? -2.505 7.015 5.422 1.00 98.56 74 LEU A N 1
ATOM 561 C CA . LEU A 1 74 ? -1.152 6.537 5.139 1.00 98.56 74 LEU A CA 1
ATOM 562 C C . LEU A 1 74 ? -1.149 5.396 4.118 1.00 98.56 74 LEU A C 1
ATOM 564 O O . LEU A 1 74 ? -0.302 5.375 3.232 1.00 98.56 74 LEU A O 1
ATOM 568 N N . ALA A 1 75 ? -2.109 4.475 4.211 1.00 98.31 75 ALA A N 1
ATOM 569 C CA . ALA A 1 75 ? -2.234 3.371 3.271 1.00 98.31 75 ALA A CA 1
ATOM 570 C C . ALA A 1 75 ? -2.574 3.861 1.856 1.00 98.31 75 ALA A C 1
ATOM 572 O O . ALA A 1 75 ? -2.012 3.333 0.908 1.00 98.31 75 ALA A O 1
ATOM 573 N N . TYR A 1 76 ? -3.407 4.899 1.703 1.00 98.50 76 TYR A N 1
ATOM 574 C CA . TYR A 1 76 ? -3.633 5.526 0.394 1.00 98.50 76 TYR A CA 1
ATOM 575 C C . TYR A 1 76 ? -2.368 6.184 -0.153 1.00 98.50 76 TYR A C 1
ATOM 577 O O . TYR A 1 76 ? -2.036 5.985 -1.311 1.00 98.50 76 TYR A O 1
ATOM 585 N N . ALA A 1 77 ? -1.621 6.912 0.680 1.00 98.25 77 ALA A N 1
ATOM 586 C CA . ALA A 1 77 ? -0.357 7.498 0.242 1.00 98.25 77 ALA A CA 1
ATOM 587 C C . ALA A 1 77 ? 0.666 6.424 -0.176 1.00 98.25 77 ALA A C 1
ATOM 589 O O . ALA A 1 77 ? 1.443 6.634 -1.104 1.00 98.25 77 ALA A O 1
ATOM 590 N N . ALA A 1 78 ? 0.672 5.272 0.501 1.00 98.25 78 ALA A N 1
ATOM 591 C CA . ALA A 1 78 ? 1.493 4.132 0.113 1.00 98.25 78 ALA A CA 1
ATOM 592 C C . ALA A 1 78 ? 1.021 3.502 -1.208 1.00 98.25 78 ALA A C 1
ATOM 594 O O . ALA A 1 78 ? 1.865 3.220 -2.051 1.00 98.25 78 ALA A O 1
ATOM 595 N N . ASP A 1 79 ? -0.292 3.315 -1.386 1.00 97.81 79 ASP A N 1
ATOM 596 C CA . ASP A 1 79 ? -0.924 2.835 -2.627 1.00 97.81 79 ASP A CA 1
ATOM 597 C C . ASP A 1 79 ? -0.512 3.725 -3.810 1.00 97.81 79 ASP A C 1
ATOM 599 O O . ASP A 1 79 ? 0.069 3.232 -4.770 1.00 97.81 79 ASP A O 1
ATOM 603 N N . ASP A 1 80 ? -0.666 5.048 -3.672 1.00 97.69 80 ASP A N 1
ATOM 604 C CA . ASP A 1 80 ? -0.312 6.035 -4.701 1.00 97.69 80 ASP A CA 1
ATOM 605 C C . ASP A 1 80 ? 1.174 5.953 -5.099 1.00 97.69 80 ASP A C 1
ATOM 607 O O . ASP A 1 80 ? 1.516 5.949 -6.283 1.00 97.69 80 ASP A O 1
ATOM 611 N N . VAL A 1 81 ? 2.080 5.868 -4.115 1.00 96.94 81 VAL A N 1
ATOM 612 C CA . VAL A 1 81 ? 3.526 5.755 -4.377 1.00 96.94 81 VAL A CA 1
ATOM 613 C C . VAL A 1 81 ? 3.865 4.428 -5.053 1.00 96.94 81 VAL A C 1
ATOM 615 O O . VAL A 1 81 ? 4.727 4.389 -5.931 1.00 96.94 81 VAL A O 1
ATOM 618 N N . LEU A 1 82 ? 3.236 3.329 -4.638 1.00 97.00 82 LEU A N 1
ATOM 619 C CA . LEU A 1 82 ? 3.501 2.011 -5.208 1.00 97.00 82 LEU A CA 1
ATOM 620 C C . LEU A 1 82 ? 2.959 1.890 -6.635 1.00 97.00 82 LEU A C 1
ATOM 622 O O . LEU A 1 82 ? 3.669 1.351 -7.484 1.00 97.00 82 LEU A O 1
ATOM 626 N N . ASP A 1 83 ? 1.790 2.461 -6.921 1.00 95.25 83 ASP A N 1
ATOM 627 C CA . ASP A 1 83 ? 1.231 2.550 -8.272 1.00 95.25 83 ASP A CA 1
ATOM 628 C C . ASP A 1 83 ? 2.122 3.397 -9.199 1.00 95.25 83 ASP A C 1
ATOM 630 O O . ASP A 1 83 ? 2.388 3.006 -10.339 1.00 95.25 83 ASP A O 1
ATOM 634 N N . GLU A 1 84 ? 2.661 4.526 -8.720 1.00 96.31 84 GLU A N 1
ATOM 635 C CA . GLU A 1 84 ? 3.585 5.353 -9.510 1.00 96.31 84 GLU A CA 1
ATOM 636 C C . GLU A 1 84 ? 4.911 4.622 -9.796 1.00 96.31 84 GLU A C 1
ATOM 638 O O . GLU A 1 84 ? 5.462 4.688 -10.900 1.00 96.31 84 GLU A O 1
ATOM 643 N N . LEU A 1 85 ? 5.431 3.873 -8.822 1.00 95.56 85 LEU A N 1
ATOM 644 C CA . LEU A 1 85 ? 6.626 3.058 -9.031 1.00 95.56 85 LEU A CA 1
ATOM 645 C C . LEU A 1 85 ? 6.378 1.902 -9.997 1.00 95.56 85 LEU A C 1
ATOM 647 O O . LEU A 1 85 ? 7.260 1.595 -10.803 1.00 95.56 85 LEU A O 1
ATOM 651 N N . ASP A 1 86 ? 5.198 1.285 -9.952 1.00 94.12 86 ASP A N 1
ATOM 652 C CA . ASP A 1 86 ? 4.835 0.244 -10.907 1.00 94.12 86 ASP A CA 1
ATOM 653 C C . ASP A 1 86 ? 4.699 0.811 -12.327 1.00 94.12 86 ASP A C 1
ATOM 655 O O . ASP A 1 86 ? 5.193 0.207 -13.283 1.00 94.12 86 ASP A O 1
ATOM 659 N N . TYR A 1 87 ? 4.170 2.032 -12.465 1.00 93.31 87 TYR A N 1
ATOM 660 C CA . TYR A 1 87 ? 4.197 2.777 -13.724 1.00 93.31 87 TYR A CA 1
ATOM 661 C C . TYR A 1 87 ? 5.632 2.957 -14.251 1.00 93.31 87 TYR A C 1
ATOM 663 O O . TYR A 1 87 ? 5.907 2.617 -15.405 1.00 93.31 87 TYR A O 1
ATOM 671 N N . PHE A 1 88 ? 6.577 3.421 -13.422 1.00 92.06 88 PHE A N 1
ATOM 672 C CA . PHE A 1 88 ? 7.972 3.589 -13.855 1.00 92.06 88 PHE A CA 1
ATOM 673 C C . PHE A 1 88 ? 8.657 2.269 -14.195 1.00 92.06 88 PHE A C 1
ATOM 675 O O . PHE A 1 88 ? 9.440 2.226 -15.142 1.00 92.06 88 PHE A O 1
ATOM 682 N N . ARG A 1 89 ? 8.358 1.190 -13.466 1.00 93.75 89 ARG A N 1
ATOM 683 C CA . ARG A 1 89 ? 8.838 -0.154 -13.798 1.00 93.75 89 ARG A CA 1
ATOM 684 C C . ARG A 1 89 ? 8.355 -0.585 -15.180 1.00 93.75 89 ARG A C 1
ATOM 686 O O . ARG A 1 89 ? 9.145 -1.093 -15.971 1.00 93.75 89 ARG A O 1
ATOM 693 N N . ILE A 1 90 ? 7.066 -0.406 -15.468 1.00 91.38 90 ILE A N 1
ATOM 694 C CA . ILE A 1 90 ? 6.490 -0.739 -16.776 1.00 91.38 90 ILE A CA 1
ATOM 695 C C . ILE A 1 90 ? 7.138 0.122 -17.865 1.00 91.38 90 ILE A C 1
ATOM 697 O O . ILE A 1 90 ? 7.513 -0.403 -18.911 1.00 91.38 90 ILE A O 1
ATOM 701 N N . GLN A 1 91 ? 7.328 1.418 -17.615 1.00 89.62 91 GLN A N 1
ATOM 702 C CA . GLN A 1 91 ? 7.974 2.321 -18.565 1.00 89.62 91 GLN A CA 1
ATOM 703 C C . GLN A 1 91 ? 9.437 1.934 -18.843 1.00 89.62 91 GLN A C 1
ATOM 705 O O . GLN A 1 91 ? 9.852 1.935 -19.997 1.00 89.62 91 GLN A O 1
ATOM 710 N N . ASP A 1 92 ? 10.199 1.553 -17.817 1.00 86.31 92 ASP A N 1
ATOM 711 C CA . ASP A 1 92 ? 11.581 1.068 -17.944 1.00 86.31 92 ASP A CA 1
ATOM 712 C C . ASP A 1 92 ? 11.656 -0.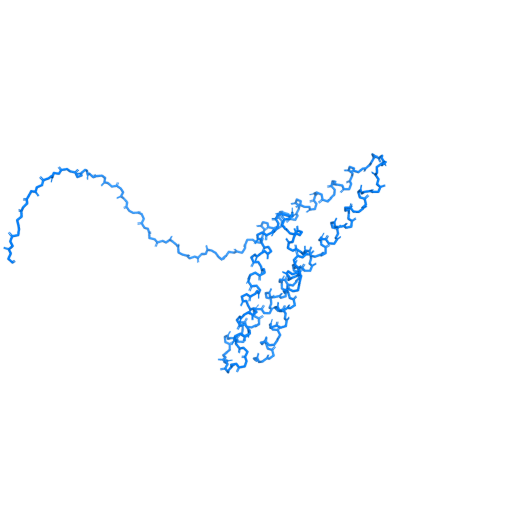226 -18.773 1.00 86.31 92 ASP A C 1
ATOM 714 O O . ASP A 1 92 ? 12.496 -0.354 -19.665 1.00 86.31 92 ASP A O 1
ATOM 718 N N . ALA A 1 93 ? 10.715 -1.153 -18.551 1.00 86.94 93 ALA A N 1
ATOM 719 C CA . ALA A 1 93 ? 10.599 -2.371 -19.350 1.00 86.94 93 ALA A CA 1
ATOM 720 C C . ALA A 1 93 ? 10.268 -2.076 -20.823 1.00 86.94 93 ALA A C 1
ATOM 722 O O . ALA A 1 93 ? 10.783 -2.759 -21.705 1.00 86.94 93 ALA A O 1
ATOM 723 N N . LEU A 1 94 ? 9.443 -1.062 -21.102 1.00 85.94 94 LEU A N 1
ATOM 724 C CA . LEU A 1 94 ? 9.129 -0.642 -22.469 1.00 85.94 94 LEU A CA 1
ATOM 725 C C . LEU A 1 94 ? 10.330 0.031 -23.148 1.00 85.94 94 LEU A C 1
ATOM 727 O O . LEU A 1 94 ? 10.670 -0.350 -24.264 1.00 85.94 94 LEU A O 1
ATOM 731 N N . GLU A 1 95 ? 11.022 0.966 -22.494 1.00 77.31 95 GLU A N 1
ATOM 732 C CA . GLU A 1 95 ? 12.204 1.637 -23.067 1.00 77.31 95 GLU A CA 1
ATOM 733 C C . GLU A 1 95 ? 13.317 0.628 -23.402 1.00 77.31 95 GLU A C 1
ATOM 735 O O . GLU A 1 95 ? 13.869 0.645 -24.502 1.00 77.31 95 GLU A O 1
ATOM 740 N N . GLY A 1 96 ? 13.567 -0.341 -22.511 1.00 63.78 96 GLY A N 1
ATOM 741 C CA . GLY A 1 96 ? 14.534 -1.415 -22.751 1.00 63.78 96 GLY A CA 1
ATOM 742 C C . GLY A 1 96 ? 14.219 -2.283 -23.977 1.00 63.78 96 GLY A C 1
ATOM 743 O O . GLY A 1 96 ? 15.132 -2.861 -24.565 1.00 63.78 96 GLY A O 1
ATOM 744 N N . THR A 1 97 ? 12.954 -2.352 -24.408 1.00 56.47 97 THR A N 1
ATOM 745 C CA . THR A 1 97 ? 12.576 -3.067 -25.640 1.00 56.47 97 THR A CA 1
ATOM 746 C C . THR A 1 97 ? 12.827 -2.265 -26.915 1.00 56.47 97 THR A C 1
ATOM 748 O O . THR A 1 97 ? 13.103 -2.872 -27.945 1.00 56.47 97 THR A O 1
ATOM 751 N N . TYR A 1 98 ? 12.807 -0.928 -26.863 1.00 52.16 98 TYR A N 1
ATOM 752 C CA . TYR A 1 98 ? 13.132 -0.074 -28.014 1.00 52.16 98 TYR A CA 1
ATOM 753 C C . TYR A 1 98 ? 14.644 0.076 -28.240 1.00 52.16 98 TYR A C 1
ATOM 755 O O . TYR A 1 98 ? 15.076 0.322 -29.366 1.00 52.16 98 TYR A O 1
ATOM 763 N N . GLU A 1 99 ? 15.460 -0.103 -27.198 1.00 50.34 99 GLU A N 1
ATOM 764 C CA . GLU A 1 99 ? 16.928 -0.139 -27.305 1.00 50.34 99 GLU A CA 1
ATOM 765 C C . GLU A 1 99 ? 17.445 -1.398 -28.027 1.00 50.34 99 GLU A C 1
ATOM 767 O O . GLU A 1 99 ? 18.504 -1.360 -28.642 1.00 50.34 99 GLU A O 1
ATOM 772 N N . ALA A 1 100 ? 16.695 -2.506 -28.018 1.00 54.00 100 ALA A N 1
ATOM 773 C CA . ALA A 1 100 ? 17.085 -3.746 -28.701 1.00 54.00 100 ALA A CA 1
ATOM 774 C C . ALA A 1 100 ? 16.752 -3.770 -30.209 1.00 54.00 100 ALA A C 1
ATOM 776 O O . ALA A 1 100 ? 17.035 -4.764 -30.878 1.00 54.00 100 ALA A O 1
ATOM 777 N N . VAL A 1 101 ? 16.111 -2.718 -30.740 1.00 53.31 101 VAL A N 1
ATOM 778 C CA . VAL A 1 101 ? 15.612 -2.672 -32.129 1.00 53.31 101 VAL A CA 1
ATOM 779 C C . VAL A 1 101 ? 16.426 -1.734 -33.033 1.00 53.31 101 VAL A C 1
ATOM 781 O O . VAL A 1 101 ? 16.414 -1.949 -34.242 1.00 53.31 101 VAL A O 1
ATOM 784 N N . ASP A 1 102 ? 17.219 -0.796 -32.495 1.00 48.97 102 ASP A N 1
ATOM 785 C CA . ASP A 1 102 ? 18.171 -0.014 -33.306 1.00 48.97 102 ASP A CA 1
ATOM 786 C C . ASP A 1 102 ? 19.632 -0.311 -32.954 1.00 48.97 102 ASP A C 1
ATOM 788 O O . ASP A 1 102 ? 20.329 0.500 -32.343 1.00 48.97 102 ASP A O 1
ATOM 792 N N . ASP A 1 103 ? 20.140 -1.408 -33.508 1.00 51.16 103 ASP A N 1
ATOM 793 C CA . ASP A 1 103 ? 21.545 -1.500 -33.929 1.00 51.16 103 ASP A CA 1
ATOM 794 C C . ASP A 1 103 ? 21.768 -0.742 -35.260 1.00 51.16 103 ASP A C 1
ATOM 796 O O . ASP A 1 103 ? 22.420 -1.231 -36.185 1.00 51.16 103 ASP A O 1
ATOM 800 N N . ALA A 1 104 ? 21.212 0.464 -35.405 1.00 50.38 104 ALA A N 1
ATOM 801 C CA . ALA A 1 104 ? 21.449 1.296 -36.579 1.00 50.38 104 ALA A CA 1
ATOM 802 C C . ALA A 1 104 ? 21.351 2.793 -36.259 1.00 50.38 104 ALA A C 1
ATOM 804 O O . ALA A 1 104 ? 20.285 3.391 -36.317 1.00 50.38 104 ALA A O 1
ATOM 805 N N . GLY A 1 105 ? 22.513 3.404 -36.022 1.00 47.12 105 GLY A N 1
ATOM 806 C CA . GLY A 1 105 ? 22.751 4.804 -36.375 1.00 47.12 105 GLY A CA 1
ATOM 807 C C . GLY A 1 105 ? 22.283 5.848 -35.364 1.00 47.12 105 GLY A C 1
ATOM 808 O O . GLY A 1 105 ? 21.149 6.302 -35.386 1.00 47.12 105 GLY A O 1
ATOM 809 N N . GLU A 1 106 ? 23.227 6.275 -34.527 1.00 52.53 106 GLU A N 1
ATOM 810 C CA . GLU A 1 106 ? 23.500 7.686 -34.212 1.00 52.53 106 GLU A CA 1
ATOM 811 C C . GLU A 1 106 ? 22.321 8.680 -34.268 1.00 52.53 106 GLU A C 1
ATOM 813 O O . GLU A 1 106 ? 22.251 9.504 -35.166 1.00 52.53 106 GLU A O 1
ATOM 818 N N . GLU A 1 107 ? 21.459 8.683 -33.245 1.00 50.69 107 GLU A N 1
ATOM 819 C CA . GLU A 1 107 ? 20.810 9.915 -32.736 1.00 50.69 107 GLU A CA 1
ATOM 820 C C . GLU A 1 107 ? 20.269 9.788 -31.286 1.00 50.69 107 GLU A C 1
ATOM 822 O O . GLU A 1 107 ? 19.553 10.650 -30.774 1.00 50.69 107 GLU A O 1
ATOM 827 N N . ARG A 1 108 ? 20.685 8.748 -30.543 1.00 46.72 108 ARG A N 1
ATOM 828 C CA . ARG A 1 108 ? 20.274 8.444 -29.150 1.00 46.72 108 ARG A CA 1
ATOM 829 C C . ARG A 1 108 ? 20.944 9.338 -28.084 1.00 46.72 108 ARG A C 1
ATOM 831 O O . ARG A 1 108 ? 21.223 8.908 -26.970 1.00 46.72 108 ARG A O 1
ATOM 838 N N . GLY A 1 109 ? 21.239 10.594 -28.420 1.00 48.56 109 GLY A N 1
ATOM 839 C CA . GLY A 1 109 ? 21.874 11.571 -27.522 1.00 48.56 109 GLY A CA 1
ATOM 840 C C . GLY A 1 109 ? 20.920 12.626 -26.951 1.00 48.56 109 GLY A C 1
ATOM 841 O O . GLY A 1 109 ? 21.180 13.179 -25.883 1.00 48.56 109 GLY A O 1
ATOM 842 N N . LEU A 1 110 ? 19.801 12.908 -27.630 1.00 47.34 110 LEU A N 1
ATOM 843 C CA . LEU A 1 110 ? 18.976 14.083 -27.319 1.00 47.34 110 LEU A CA 1
ATOM 844 C C . LEU A 1 110 ? 17.911 13.814 -26.241 1.00 47.34 110 LEU A C 1
ATOM 846 O O . LEU A 1 110 ? 17.730 14.622 -25.330 1.00 47.34 110 LEU A O 1
ATOM 850 N N . VAL A 1 111 ? 17.244 12.656 -26.288 1.00 49.22 111 VAL A N 1
ATOM 851 C CA . VAL A 1 111 ? 16.175 12.292 -25.331 1.00 49.22 111 VAL A CA 1
ATOM 852 C C . VAL A 1 111 ? 16.755 11.916 -23.963 1.00 49.22 111 VAL A C 1
ATOM 854 O O . VAL A 1 111 ? 16.195 12.271 -22.921 1.00 49.22 111 VAL A O 1
ATOM 857 N N . HIS A 1 112 ? 17.949 11.311 -23.959 1.00 51.16 112 HIS A N 1
ATOM 858 C CA . HIS A 1 112 ? 18.705 10.998 -22.746 1.00 51.16 112 HIS A CA 1
ATOM 859 C C . HIS A 1 112 ? 18.954 12.263 -21.898 1.00 51.16 112 HIS A C 1
ATOM 861 O O . HIS A 1 112 ? 18.849 12.224 -20.672 1.00 51.16 112 HIS A O 1
ATOM 867 N N . GLY A 1 113 ? 19.171 13.415 -22.548 1.00 48.56 113 GLY A N 1
ATOM 868 C CA . GLY A 1 113 ? 19.349 14.714 -21.894 1.00 48.56 113 GLY A CA 1
ATOM 869 C C . GLY A 1 113 ? 18.108 15.238 -21.160 1.00 48.56 113 GLY A C 1
ATOM 870 O O . GLY A 1 113 ? 18.250 15.878 -20.119 1.00 48.56 113 GLY A O 1
ATOM 871 N N . ILE A 1 114 ? 16.898 14.928 -21.639 1.00 53.97 114 ILE A N 1
ATOM 872 C CA . ILE A 1 114 ? 15.631 15.400 -21.048 1.00 53.97 114 ILE A CA 1
ATOM 873 C C . ILE A 1 114 ? 15.245 14.540 -19.834 1.00 53.97 114 ILE A C 1
ATOM 875 O O . ILE A 1 114 ? 14.876 15.066 -18.780 1.00 53.97 114 ILE A O 1
ATOM 879 N N . VAL A 1 115 ? 15.415 13.218 -19.933 1.00 54.28 115 VAL A N 1
ATOM 880 C CA . VAL A 1 115 ? 15.079 12.264 -18.859 1.00 54.28 115 VAL A CA 1
ATOM 881 C C . VAL A 1 115 ? 16.067 12.347 -17.687 1.00 54.28 115 VAL A C 1
ATOM 883 O O . VAL A 1 115 ? 15.664 12.296 -16.520 1.00 54.28 115 VAL A O 1
ATOM 886 N N . LEU A 1 116 ? 17.360 12.567 -17.956 1.00 55.19 116 LEU A N 1
ATOM 887 C CA . LEU A 1 116 ? 18.334 12.861 -16.898 1.00 55.19 116 LEU A CA 1
ATOM 888 C C . LEU A 1 116 ? 18.035 14.188 -16.181 1.00 55.19 116 LEU A C 1
ATOM 890 O O . LEU A 1 116 ? 18.177 14.255 -14.957 1.00 55.19 116 LEU A O 1
ATOM 894 N N . HIS A 1 117 ? 17.560 15.219 -16.891 1.00 50.44 117 HIS A N 1
ATOM 895 C CA . HIS A 1 117 ? 17.174 16.495 -16.273 1.00 50.44 117 HIS A CA 1
ATOM 896 C C . HIS A 1 117 ? 15.963 16.357 -15.336 1.00 50.44 117 HIS A C 1
ATOM 898 O O . HIS A 1 117 ? 15.947 16.939 -14.244 1.00 50.44 117 HIS A O 1
ATOM 904 N N . ALA A 1 118 ? 14.986 15.521 -15.697 1.00 53.44 118 ALA A N 1
ATOM 905 C CA . ALA A 1 118 ? 13.862 15.191 -14.823 1.00 53.44 118 ALA A CA 1
ATOM 906 C C . ALA A 1 118 ? 14.324 14.442 -13.556 1.00 53.44 118 ALA A C 1
ATOM 908 O O . ALA A 1 118 ? 13.927 14.807 -12.448 1.00 53.44 118 ALA A O 1
ATOM 909 N N . ARG A 1 119 ? 15.247 13.473 -13.683 1.00 57.16 119 ARG A N 1
ATOM 910 C CA . ARG A 1 119 ? 15.835 12.746 -12.537 1.00 57.16 119 ARG A CA 1
ATOM 911 C C . ARG A 1 119 ? 16.601 13.656 -11.567 1.00 57.16 119 ARG A C 1
ATOM 913 O O . ARG A 1 119 ? 16.530 13.439 -10.357 1.00 57.16 119 ARG A O 1
ATOM 920 N N . HIS A 1 120 ? 17.301 14.684 -12.050 1.00 52.16 120 HIS A N 1
ATOM 921 C CA . HIS A 1 120 ? 17.967 15.664 -11.178 1.00 52.16 120 HIS A CA 1
ATOM 922 C C . HIS A 1 120 ? 16.975 16.610 -10.482 1.00 52.16 120 HIS A C 1
ATOM 924 O O . HIS A 1 120 ? 17.134 16.889 -9.291 1.00 52.16 120 HIS A O 1
ATOM 930 N N . THR A 1 121 ? 15.917 17.032 -11.178 1.00 51.06 121 THR A N 1
ATOM 931 C CA . THR A 1 121 ? 14.854 17.882 -10.610 1.00 51.06 121 THR A CA 1
ATOM 932 C C . THR A 1 121 ? 14.030 17.135 -9.555 1.00 51.06 121 THR A C 1
ATOM 934 O O . THR A 1 121 ? 13.791 17.663 -8.469 1.00 51.06 121 THR A O 1
ATOM 937 N N . ALA A 1 122 ? 13.692 15.867 -9.801 1.00 55.50 122 ALA A N 1
ATOM 938 C CA . ALA A 1 122 ? 13.012 15.006 -8.833 1.00 55.50 122 ALA A CA 1
ATOM 939 C C . ALA A 1 122 ? 13.845 14.802 -7.552 1.00 55.50 122 ALA A C 1
ATOM 941 O O . ALA A 1 122 ? 13.317 14.840 -6.440 1.00 55.50 122 ALA A O 1
ATOM 942 N N . ARG A 1 123 ? 15.177 14.690 -7.675 1.00 55.72 123 ARG A N 1
ATOM 943 C CA . ARG A 1 123 ? 16.088 14.583 -6.521 1.00 55.72 123 ARG A CA 1
ATOM 944 C C . ARG A 1 123 ? 16.141 15.864 -5.675 1.00 55.72 123 ARG A C 1
ATOM 946 O O . ARG A 1 123 ? 16.301 15.773 -4.460 1.00 55.72 123 ARG A O 1
ATOM 953 N N . ALA A 1 124 ? 15.968 17.039 -6.285 1.00 52.97 124 ALA A N 1
ATOM 954 C CA . ALA A 1 124 ? 15.876 18.318 -5.572 1.00 52.97 124 ALA A CA 1
ATOM 955 C C . ALA A 1 124 ? 14.552 18.472 -4.794 1.00 52.97 124 ALA A C 1
ATOM 957 O O . ALA A 1 124 ? 14.518 19.140 -3.759 1.00 52.97 124 ALA A O 1
ATOM 958 N N . VAL A 1 125 ? 13.476 17.820 -5.248 1.00 52.91 125 VAL A N 1
ATOM 959 C CA . VAL A 1 125 ? 12.175 17.786 -4.555 1.00 52.91 125 VAL A CA 1
ATOM 960 C C . VAL A 1 125 ? 12.154 16.727 -3.448 1.00 52.91 125 VAL A C 1
ATOM 962 O O . VAL A 1 125 ? 11.635 16.996 -2.367 1.00 52.91 125 VAL A O 1
ATOM 965 N N . ALA A 1 126 ? 12.825 15.586 -3.636 1.00 56.38 126 ALA A N 1
ATOM 966 C CA . ALA A 1 126 ? 13.004 14.573 -2.589 1.00 56.38 126 ALA A CA 1
ATOM 967 C C . ALA A 1 126 ? 13.712 15.125 -1.330 1.00 56.38 126 ALA A C 1
ATOM 969 O O . ALA A 1 126 ? 13.423 14.698 -0.215 1.00 56.38 126 ALA A O 1
ATOM 970 N N . GLY A 1 127 ? 14.576 16.139 -1.477 1.00 52.75 127 GLY A N 1
ATOM 971 C CA . GLY A 1 127 ? 15.195 16.852 -0.351 1.00 52.75 127 GLY A CA 1
ATOM 972 C C . GLY A 1 127 ? 14.222 17.667 0.519 1.00 52.75 127 GLY A C 1
ATOM 973 O O . GLY A 1 127 ? 14.569 18.008 1.649 1.00 52.75 127 GLY A O 1
ATOM 974 N N . LYS A 1 128 ? 13.008 17.959 0.028 1.00 53.97 128 LYS A N 1
ATOM 975 C CA . LYS A 1 128 ? 11.946 18.662 0.773 1.00 53.97 128 LYS A CA 1
ATOM 976 C C . LYS A 1 128 ? 11.007 17.721 1.536 1.00 53.97 128 LYS A C 1
ATOM 978 O O . LYS A 1 128 ? 10.277 18.191 2.399 1.00 53.97 128 LYS A O 1
ATOM 983 N N . LEU A 1 129 ? 11.071 16.410 1.293 1.00 48.78 129 LEU A N 1
ATOM 984 C CA . LEU A 1 129 ? 10.331 15.378 2.034 1.00 48.78 129 LEU A CA 1
ATOM 985 C C . LEU A 1 129 ? 11.136 14.845 3.236 1.00 48.78 129 LEU A C 1
ATOM 987 O O . LEU A 1 129 ? 11.087 13.662 3.568 1.00 48.78 129 LEU A O 1
ATOM 991 N N . ARG A 1 130 ? 11.896 15.716 3.917 1.00 50.75 130 ARG A N 1
ATOM 992 C CA . ARG A 1 130 ? 12.448 15.391 5.239 1.00 50.75 130 ARG A CA 1
ATOM 993 C C . ARG A 1 130 ? 11.331 15.498 6.272 1.00 50.75 130 ARG A C 1
ATOM 995 O O . ARG A 1 130 ? 11.049 16.575 6.785 1.00 50.75 130 ARG A O 1
ATOM 1002 N N . CYS A 1 131 ? 10.700 14.365 6.559 1.00 38.94 131 CYS A N 1
ATOM 1003 C CA . CYS A 1 131 ? 9.831 14.210 7.715 1.00 38.94 131 CYS A CA 1
ATOM 1004 C C . CYS A 1 131 ? 10.686 14.257 8.995 1.00 38.94 131 CYS A C 1
ATOM 1006 O O . CYS A 1 131 ? 11.596 13.450 9.187 1.00 38.94 131 CYS A O 1
ATOM 1008 N N . SER A 1 132 ? 10.425 15.245 9.847 1.00 53.09 132 SER A N 1
ATOM 1009 C CA . SER A 1 132 ? 11.106 15.459 11.124 1.00 53.09 132 SER A CA 1
ATOM 1010 C C . SER A 1 132 ? 10.455 14.619 12.223 1.00 53.09 132 SER A C 1
ATOM 1012 O O . SER A 1 132 ? 9.714 15.137 13.051 1.00 53.09 132 SER A O 1
ATOM 1014 N N . CYS A 1 133 ? 10.738 13.323 12.258 1.00 36.38 133 CYS A N 1
ATOM 1015 C CA . CYS A 1 133 ? 10.418 12.455 13.395 1.00 36.38 133 CYS A CA 1
ATOM 1016 C C . CYS A 1 133 ? 11.684 11.742 13.881 1.00 36.38 133 CYS A C 1
ATOM 1018 O O . CYS A 1 133 ? 11.781 10.525 13.939 1.00 36.38 133 CYS A O 1
ATOM 1020 N N . ALA A 1 134 ? 12.680 12.547 14.246 1.00 45.72 134 ALA A N 1
ATOM 1021 C CA . ALA A 1 134 ? 13.820 12.133 15.057 1.00 45.72 134 ALA A CA 1
ATOM 1022 C C . ALA A 1 134 ? 14.130 13.245 16.068 1.00 45.72 134 ALA A C 1
ATOM 1024 O O . ALA A 1 134 ? 15.174 13.885 16.028 1.00 45.72 134 ALA A O 1
ATOM 1025 N N . ALA A 1 135 ? 13.170 13.532 16.943 1.00 41.19 135 ALA A N 1
ATOM 1026 C CA . ALA A 1 135 ? 13.390 14.381 18.103 1.00 41.19 135 ALA A CA 1
ATOM 1027 C C . ALA A 1 135 ? 12.872 13.643 19.332 1.00 41.19 135 ALA A C 1
ATOM 1029 O O . ALA A 1 135 ? 11.735 13.840 19.745 1.00 41.19 135 ALA A O 1
ATOM 1030 N N . SER A 1 136 ? 13.694 12.747 19.876 1.00 41.12 136 SER A N 1
ATOM 1031 C CA . SER A 1 136 ? 13.812 12.504 21.317 1.00 41.12 136 SER A CA 1
ATOM 1032 C C . SER A 1 136 ? 14.911 11.481 21.585 1.00 41.12 136 SER A C 1
ATOM 1034 O O . SER A 1 136 ? 15.037 10.502 20.860 1.00 41.12 136 SER A O 1
ATOM 1036 N N . MET A 1 137 ? 15.631 11.713 22.684 1.00 35.81 137 MET A N 1
ATOM 1037 C CA . MET A 1 137 ? 16.655 10.866 23.312 1.00 35.81 137 MET A CA 1
ATOM 1038 C C . MET A 1 137 ? 18.107 11.080 22.862 1.00 35.81 137 MET A C 1
ATOM 1040 O O . MET A 1 137 ? 18.734 10.188 22.309 1.00 35.81 137 MET A O 1
ATOM 1044 N N . SER A 1 138 ? 18.676 12.222 23.260 1.00 32.88 138 SER A N 1
ATOM 1045 C CA . SER A 1 138 ? 19.967 12.218 23.973 1.00 32.88 138 SER A CA 1
ATOM 1046 C C . SER A 1 138 ? 20.260 13.602 24.561 1.00 32.88 138 SER A C 1
ATOM 1048 O O . SER A 1 138 ? 20.805 14.472 23.888 1.00 32.88 138 SER A O 1
ATOM 1050 N N . HIS A 1 139 ? 19.891 13.803 25.828 1.00 35.59 139 HIS A N 1
ATOM 1051 C CA . HIS A 1 139 ? 20.454 14.865 26.661 1.00 35.59 139 HIS A CA 1
ATOM 1052 C C . HIS A 1 139 ? 20.657 14.360 28.091 1.00 35.59 139 HIS A C 1
ATOM 1054 O O . HIS A 1 139 ? 19.786 14.536 28.934 1.00 35.59 139 HIS A O 1
ATOM 1060 N N . VAL A 1 140 ? 21.808 13.737 28.333 1.00 38.41 140 VAL A N 1
ATOM 1061 C CA . VAL A 1 140 ? 22.640 13.819 29.550 1.00 38.41 140 VAL A CA 1
ATOM 1062 C C . VAL A 1 140 ? 24.024 13.417 29.024 1.00 38.41 140 VAL A C 1
ATOM 1064 O O . VAL A 1 140 ? 24.140 12.354 28.431 1.00 38.41 140 VAL A O 1
ATOM 1067 N N . GLY A 1 141 ? 25.086 14.207 29.042 1.00 33.38 141 GLY A N 1
ATOM 1068 C CA . GLY A 1 141 ? 25.507 15.249 29.964 1.00 33.38 141 GLY A CA 1
ATOM 1069 C C . GLY A 1 141 ? 26.996 14.975 30.160 1.00 33.38 141 GLY A C 1
ATOM 1070 O O . GLY A 1 141 ? 27.367 14.231 31.058 1.00 33.38 141 GLY A O 1
ATOM 1071 N N . GLU A 1 142 ? 27.817 15.462 29.232 1.00 34.22 142 GLU A N 1
ATOM 1072 C CA . GLU A 1 142 ? 29.270 15.307 29.261 1.00 34.22 142 GLU A CA 1
ATOM 1073 C C . GLU A 1 142 ? 29.831 16.378 30.203 1.00 34.22 142 GLU A C 1
ATOM 1075 O O . GLU A 1 142 ? 29.781 17.568 29.897 1.00 34.22 142 GLU A O 1
ATOM 1080 N N . GLN A 1 143 ? 30.283 15.957 31.385 1.00 36.88 143 GLN A N 1
ATOM 1081 C CA . GLN A 1 143 ? 31.095 16.776 32.280 1.00 36.88 143 GLN A CA 1
ATOM 1082 C C . GLN A 1 143 ? 32.458 16.112 32.463 1.00 36.88 143 GLN A C 1
ATOM 1084 O O . GLN A 1 143 ? 32.575 15.031 33.033 1.00 36.88 143 GLN A O 1
ATOM 1089 N N . ASP A 1 144 ? 33.448 16.825 31.935 1.00 34.91 144 ASP A N 1
ATOM 1090 C CA . ASP A 1 144 ? 34.794 17.031 32.452 1.00 34.91 144 ASP A CA 1
ATOM 1091 C C . ASP A 1 144 ? 35.687 15.812 32.714 1.00 34.91 144 ASP A C 1
ATOM 1093 O O . ASP A 1 144 ? 35.724 15.188 33.774 1.00 34.91 144 ASP A O 1
ATOM 1097 N N . VAL A 1 145 ? 36.549 15.590 31.722 1.00 39.66 145 VAL A N 1
ATOM 1098 C CA . VAL A 1 145 ? 37.823 14.887 31.838 1.00 39.66 145 VAL A CA 1
ATOM 1099 C C . VAL A 1 145 ? 38.776 15.719 32.700 1.00 39.66 145 VAL A C 1
ATOM 1101 O O . VAL A 1 145 ? 39.272 16.759 32.267 1.00 39.66 145 VAL A O 1
ATOM 1104 N N . ALA A 1 146 ? 39.111 15.219 33.888 1.00 38.94 146 ALA A N 1
ATOM 1105 C CA . ALA A 1 146 ? 40.331 15.595 34.593 1.00 38.94 146 ALA A CA 1
ATOM 1106 C C . ALA A 1 146 ? 41.002 14.343 35.177 1.00 38.94 146 ALA A C 1
ATOM 1108 O O . ALA A 1 146 ? 40.552 13.748 36.152 1.00 38.94 146 ALA A O 1
ATOM 1109 N N . SER A 1 147 ? 42.089 13.950 34.516 1.00 34.59 147 SER A N 1
ATOM 1110 C CA . SER A 1 147 ? 43.062 12.926 34.886 1.00 34.59 147 SER A CA 1
ATOM 1111 C C . SER A 1 147 ? 43.476 12.963 36.357 1.00 34.59 147 SER A C 1
ATOM 1113 O O . SER A 1 147 ? 43.869 14.024 36.828 1.00 34.59 147 SER A O 1
ATOM 1115 N N . THR A 1 148 ? 43.622 11.806 37.015 1.00 34.41 148 THR A N 1
ATOM 1116 C CA . THR A 1 148 ? 44.931 11.379 37.555 1.00 34.41 148 THR A CA 1
ATOM 1117 C C . THR A 1 148 ? 44.974 9.865 37.811 1.00 34.41 148 THR A C 1
ATOM 1119 O O . THR A 1 148 ? 44.001 9.252 38.227 1.00 34.41 148 THR A O 1
ATOM 1122 N N . HIS A 1 149 ? 46.143 9.306 37.510 1.00 36.72 149 HIS A N 1
ATOM 1123 C CA . HIS A 1 149 ? 46.632 7.937 37.654 1.00 36.72 149 HIS A CA 1
ATOM 1124 C C . HIS A 1 149 ? 46.232 7.157 38.922 1.00 36.72 149 HIS A C 1
ATOM 1126 O O . HIS A 1 149 ? 46.494 7.603 40.036 1.00 36.72 149 HIS A O 1
ATOM 1132 N N . ASP A 1 150 ? 45.825 5.900 38.716 1.00 34.56 150 ASP A N 1
ATOM 1133 C CA . ASP A 1 150 ? 45.943 4.816 39.695 1.00 34.56 150 ASP A CA 1
ATOM 1134 C C . ASP A 1 150 ? 47.335 4.169 39.629 1.00 34.56 150 ASP A C 1
ATOM 1136 O O . ASP A 1 150 ? 47.749 3.624 38.598 1.00 34.56 150 ASP A O 1
ATOM 1140 N N . HIS A 1 151 ? 48.041 4.167 40.761 1.00 33.69 151 HIS A N 1
ATOM 1141 C CA . HIS A 1 151 ? 49.008 3.121 41.096 1.00 33.69 151 HIS A CA 1
ATOM 1142 C C . HIS A 1 151 ? 49.322 3.132 42.596 1.00 33.69 151 HIS A C 1
ATOM 1144 O O . HIS A 1 151 ? 50.126 3.941 43.046 1.00 33.69 151 HIS A O 1
ATOM 1150 N N . ALA A 1 152 ? 48.744 2.199 43.357 1.00 36.62 152 ALA A N 1
ATOM 1151 C CA . ALA A 1 152 ? 49.468 1.494 44.418 1.00 36.62 152 ALA A CA 1
ATOM 1152 C C . ALA A 1 152 ? 48.651 0.329 44.993 1.00 36.62 152 ALA A C 1
ATOM 1154 O O . ALA A 1 152 ? 47.656 0.489 45.693 1.00 36.62 152 ALA A O 1
ATOM 1155 N N . VAL A 1 153 ? 49.175 -0.860 44.718 1.00 39.44 153 VAL A N 1
ATOM 1156 C CA . VAL A 1 153 ? 49.021 -2.119 45.447 1.00 39.44 153 VAL A CA 1
ATOM 1157 C C . VAL A 1 153 ? 49.028 -1.910 46.970 1.00 39.44 153 VAL A C 1
ATOM 1159 O O . VAL A 1 153 ? 49.967 -1.334 47.513 1.00 39.44 153 VAL A O 1
ATOM 1162 N N . GLY A 1 154 ? 48.041 -2.473 47.672 1.00 36.41 154 GLY A N 1
ATOM 1163 C CA . GLY A 1 154 ? 47.987 -2.489 49.135 1.00 36.41 154 GLY A CA 1
ATOM 1164 C C . GLY A 1 154 ? 47.147 -3.652 49.654 1.00 36.41 154 GLY A C 1
ATOM 1165 O O . GLY A 1 154 ? 45.977 -3.787 49.331 1.00 36.41 154 GLY A O 1
ATOM 1166 N N . LYS A 1 155 ? 47.792 -4.537 50.405 1.00 40.94 155 LYS A N 1
ATOM 1167 C CA . LYS A 1 15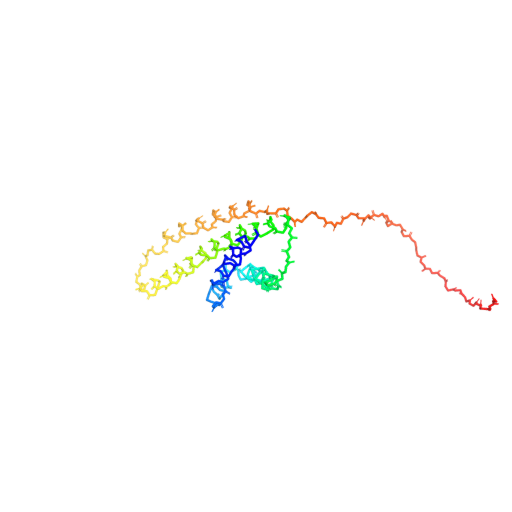5 ? 47.344 -5.862 50.841 1.00 40.94 155 LYS A CA 1
ATOM 1168 C C . LYS A 1 155 ? 46.391 -5.825 52.053 1.00 40.94 155 LYS A C 1
ATOM 1170 O O . LYS A 1 155 ? 46.597 -5.024 52.949 1.00 40.94 155 LYS A O 1
ATOM 1175 N N . GLN A 1 156 ? 45.531 -6.855 52.106 1.00 41.22 156 GLN A N 1
ATOM 1176 C CA . GLN A 1 156 ? 45.058 -7.612 53.288 1.00 41.22 156 GLN A CA 1
ATOM 1177 C C . GLN A 1 156 ? 44.136 -6.925 54.320 1.00 41.22 156 GLN A C 1
ATOM 1179 O O . GLN A 1 156 ? 44.527 -5.960 54.959 1.00 41.22 156 GLN A O 1
ATOM 1184 N N . HIS A 1 157 ? 42.977 -7.557 54.587 1.00 33.75 157 HIS A N 1
ATOM 1185 C CA . HIS A 1 157 ? 42.616 -8.237 55.859 1.00 33.75 157 HIS A CA 1
ATOM 1186 C C . HIS A 1 157 ? 41.084 -8.190 56.129 1.00 33.75 157 HIS A C 1
ATOM 1188 O O . HIS A 1 157 ? 40.519 -7.125 56.347 1.00 33.75 157 HIS A O 1
ATOM 1194 N N . LEU A 1 158 ? 40.419 -9.358 56.100 1.00 40.19 158 LEU A N 1
ATOM 1195 C CA . LEU A 1 158 ? 39.141 -9.659 56.796 1.00 40.19 158 LEU A CA 1
ATOM 1196 C C . LEU A 1 158 ? 39.421 -9.849 58.311 1.00 40.19 158 LEU A C 1
ATOM 1198 O O . LEU A 1 158 ? 40.587 -10.083 58.626 1.00 40.19 158 LEU A O 1
ATOM 1202 N N . PRO A 1 159 ? 38.433 -10.031 59.221 1.00 53.91 159 PRO A N 1
ATOM 1203 C CA . PRO A 1 159 ? 37.006 -9.654 59.241 1.00 53.91 159 PRO A CA 1
ATOM 1204 C C . PRO A 1 159 ? 36.545 -9.066 60.607 1.00 53.91 159 PRO A C 1
ATOM 1206 O O . PRO A 1 159 ? 37.297 -9.075 61.579 1.00 53.91 159 PRO A O 1
ATOM 1209 N N . CYS A 1 160 ? 35.285 -8.617 60.680 1.00 40.12 160 CYS A N 1
ATOM 1210 C CA . CYS A 1 160 ? 34.280 -8.928 61.718 1.00 40.12 160 CYS A CA 1
ATOM 1211 C C . CYS A 1 160 ? 32.930 -8.346 61.282 1.00 40.12 160 CYS A C 1
ATOM 1213 O O . CYS A 1 160 ? 32.914 -7.158 60.891 1.00 40.12 160 CYS A O 1
#

Secondary structure (DSSP, 8-state):
-HHHHHHHHHHHHHHTGGGTSSHHHHHHHHTT-HHHHHHHHHHHHHHHHHHHHHTTS----HHHHHHHHHHHHHHHHHHHHHHHHHHHHHHHHHHHHHHTT--S-S-TTHHHHHHHHHHHHHHHHHTT--------------------------------

pLDDT: mean 74.18, std 24.24, range [32.88, 98.56]

Sequence (160 aa):
MEVAFGAAQWVVSRALGPVTDGVLEAWAASSKLGPNIRALKLELLCAQGMLDYARGRDIRGLALEQLFLELRHLAYAADDVLDELDYFRIQDALEGTYEAVDDAGEERGLVHGIVLHARHTARAVAGKLRCSCAASMSHVGEQDVASTHDHAVGKQHLPC

Foldseek 3Di:
DVVLLVLLLVLLVLLLVLVVVCLLLVVCVVVVNNVVSVVLNVVSVVSNVVSVVCPPPPDDDPVVSVVSNVSSVVSVVSSVVSVVSVVVSVVVVVVVVVVVVDPDDDDVPPVVVVVVVVVVVVVVVVVVPPDPPPDDDDDDDDDDDDDDDDDDDDDDDDDD

InterPro domains:
  IPR041118 Disease resistance, N-terminal [PF18052] (11-91)

Radius of gyration: 27.42 Å; chains: 1; bounding box: 66×29×98 Å

Organism: NCBI:txid110450